Protein AF-A0A7C4HJ97-F1 (afdb_monomer)

Mean predicted aligned error: 3.22 Å

Foldseek 3Di:
DDDDLVRLLLLLLVVLLPVQDWDALVVSCVVVVPPPVCSVSSVVSQVVCCVVQQWPQDPVVNIIGGDPVNSVVRD

Structure (mmCIF, N/CA/C/O backbone):
data_AF-A0A7C4HJ97-F1
#
_entry.id   AF-A0A7C4HJ97-F1
#
loop_
_atom_site.group_PDB
_atom_site.id
_atom_site.type_symbol
_atom_site.label_atom_id
_atom_site.label_alt_id
_atom_site.label_comp_id
_atom_site.label_asym_id
_atom_site.label_entity_id
_atom_site.label_seq_id
_atom_site.pdbx_PDB_ins_code
_atom_site.Cartn_x
_atom_site.Cartn_y
_atom_site.Cartn_z
_atom_site.occupancy
_atom_site.B_iso_or_equiv
_atom_site.auth_seq_id
_atom_site.auth_comp_id
_atom_site.auth_asym_id
_atom_site.auth_atom_id
_atom_site.pdbx_PDB_model_num
ATOM 1 N N . MET A 1 1 ? 18.006 -9.591 -6.555 1.00 60.81 1 MET A N 1
ATOM 2 C CA . MET A 1 1 ? 16.855 -10.525 -6.613 1.00 60.81 1 MET A CA 1
ATOM 3 C C . MET A 1 1 ? 15.599 -9.726 -6.915 1.00 60.81 1 MET A C 1
ATOM 5 O O . MET A 1 1 ? 15.477 -8.634 -6.379 1.00 60.81 1 MET A O 1
ATOM 9 N N . LYS A 1 2 ? 14.693 -10.223 -7.767 1.00 72.31 2 LYS A N 1
ATOM 10 C CA . LYS A 1 2 ? 13.375 -9.590 -7.952 1.00 72.31 2 LYS A CA 1
ATOM 11 C C . LYS A 1 2 ? 12.522 -9.862 -6.707 1.00 72.31 2 LYS A C 1
ATOM 13 O O . LYS A 1 2 ? 12.456 -11.015 -6.285 1.00 72.31 2 LYS A O 1
ATOM 18 N N . ARG A 1 3 ? 11.908 -8.826 -6.125 1.00 80.56 3 ARG A N 1
ATOM 19 C CA . ARG A 1 3 ? 10.906 -8.997 -5.060 1.00 80.56 3 ARG A CA 1
ATOM 20 C C . ARG A 1 3 ? 9.672 -9.697 -5.635 1.00 80.56 3 ARG A C 1
ATOM 22 O O . ARG A 1 3 ? 9.300 -9.461 -6.783 1.00 80.56 3 ARG A O 1
ATOM 29 N N . THR A 1 4 ? 9.049 -10.558 -4.843 1.00 88.69 4 THR A N 1
ATOM 30 C CA . THR A 1 4 ? 7.753 -11.173 -5.166 1.00 88.69 4 THR A CA 1
ATOM 31 C C . THR A 1 4 ? 6.604 -10.233 -4.796 1.00 88.69 4 THR A C 1
ATOM 33 O O . THR A 1 4 ? 6.776 -9.338 -3.972 1.00 88.69 4 THR A O 1
ATOM 36 N N . ALA A 1 5 ? 5.411 -10.453 -5.356 1.00 88.19 5 ALA A N 1
ATOM 37 C CA . ALA A 1 5 ? 4.228 -9.656 -5.013 1.00 88.19 5 ALA A CA 1
ATOM 38 C C . ALA A 1 5 ? 3.883 -9.718 -3.512 1.00 88.19 5 ALA A C 1
ATOM 40 O O . ALA A 1 5 ? 3.497 -8.711 -2.931 1.00 88.19 5 ALA A O 1
ATOM 41 N N . ILE A 1 6 ? 4.089 -10.877 -2.874 1.00 91.69 6 ILE A N 1
ATOM 42 C CA . ILE A 1 6 ? 3.859 -11.066 -1.433 1.00 91.69 6 ILE A CA 1
ATOM 43 C C . ILE A 1 6 ? 4.819 -10.202 -0.609 1.00 91.69 6 ILE A C 1
ATOM 45 O O . ILE A 1 6 ? 4.389 -9.546 0.332 1.00 91.69 6 ILE A O 1
ATOM 49 N N . GLN A 1 7 ? 6.103 -10.162 -0.980 1.00 91.94 7 GLN A N 1
ATOM 50 C CA . GLN A 1 7 ? 7.087 -9.317 -0.296 1.00 91.94 7 GLN A CA 1
ATOM 51 C C . GLN A 1 7 ? 6.743 -7.835 -0.432 1.00 91.94 7 GLN A C 1
ATOM 53 O O . GLN A 1 7 ? 6.818 -7.103 0.544 1.00 91.94 7 GLN A O 1
ATOM 58 N N . VAL A 1 8 ? 6.321 -7.403 -1.621 1.00 93.44 8 VAL A N 1
ATOM 59 C CA . VAL A 1 8 ? 5.904 -6.012 -1.832 1.00 93.44 8 VAL A CA 1
ATOM 60 C C . VAL A 1 8 ? 4.661 -5.683 -0.999 1.00 93.44 8 VAL A C 1
ATOM 62 O O . VAL A 1 8 ? 4.625 -4.633 -0.373 1.00 93.44 8 VAL A O 1
ATOM 65 N N . ALA A 1 9 ? 3.672 -6.578 -0.928 1.00 95.06 9 ALA A N 1
ATOM 66 C CA . ALA A 1 9 ? 2.490 -6.379 -0.088 1.00 95.06 9 ALA A CA 1
ATOM 67 C C . ALA A 1 9 ? 2.842 -6.249 1.407 1.00 95.06 9 ALA A C 1
ATOM 69 O O . ALA A 1 9 ? 2.345 -5.34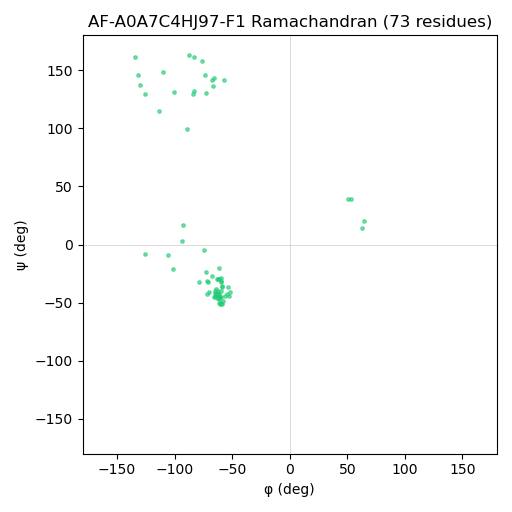2 2.070 1.00 95.06 9 ALA A O 1
ATOM 70 N N . ASP A 1 10 ? 3.720 -7.114 1.922 1.00 93.88 10 ASP A N 1
ATOM 71 C CA . ASP A 1 10 ? 4.207 -7.056 3.308 1.00 93.88 10 ASP A CA 1
ATOM 72 C C . ASP A 1 10 ? 4.945 -5.739 3.601 1.00 93.88 10 ASP A C 1
ATOM 74 O O . ASP A 1 10 ? 4.660 -5.070 4.595 1.00 93.88 10 ASP A O 1
ATOM 78 N N . GLU A 1 11 ? 5.845 -5.316 2.708 1.00 94.25 11 GLU A N 1
ATOM 79 C C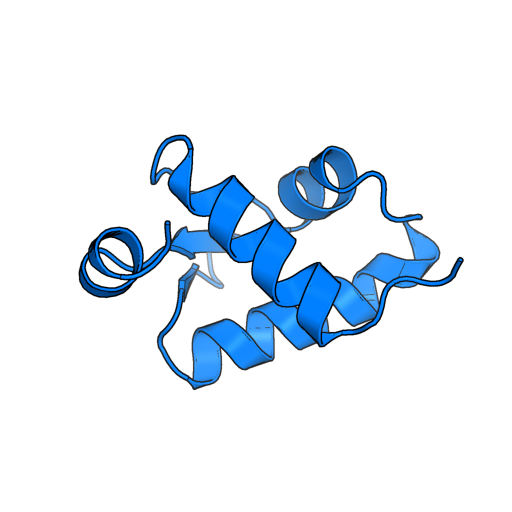A . GLU A 1 11 ? 6.575 -4.055 2.861 1.00 94.25 11 GLU A CA 1
ATOM 80 C C . GLU A 1 11 ? 5.631 -2.829 2.813 1.00 94.25 11 GLU A C 1
ATOM 82 O O . GLU A 1 11 ? 5.810 -1.899 3.601 1.00 94.25 11 GLU A O 1
ATOM 87 N N . ILE A 1 12 ? 4.594 -2.830 1.957 1.00 95.19 12 ILE A N 1
ATOM 88 C CA . ILE A 1 12 ? 3.565 -1.769 1.916 1.00 95.19 12 ILE A CA 1
ATOM 89 C C . ILE A 1 12 ? 2.851 -1.661 3.263 1.00 95.19 12 ILE A C 1
ATOM 91 O O . ILE A 1 12 ? 2.733 -0.570 3.817 1.00 95.19 12 ILE A O 1
ATOM 95 N N . LEU A 1 13 ? 2.368 -2.782 3.800 1.00 95.38 13 LEU A N 1
ATOM 96 C CA . LEU A 1 13 ? 1.614 -2.768 5.051 1.00 95.38 13 LEU A CA 1
ATOM 97 C C . LEU A 1 13 ? 2.483 -2.311 6.230 1.00 95.38 13 LEU A C 1
ATOM 99 O O . LEU A 1 13 ? 2.031 -1.520 7.057 1.00 95.38 13 LEU A O 1
ATOM 103 N N . LYS A 1 14 ? 3.747 -2.749 6.278 1.00 93.75 14 LYS A N 1
ATOM 104 C CA . LYS A 1 14 ? 4.717 -2.287 7.280 1.00 93.75 14 LYS A CA 1
ATOM 105 C C . LYS A 1 14 ? 4.978 -0.792 7.180 1.00 93.75 14 LYS A C 1
ATOM 107 O O . LYS A 1 14 ? 5.016 -0.134 8.213 1.00 93.75 14 LYS A O 1
ATOM 112 N N . PHE A 1 15 ? 5.116 -0.256 5.967 1.00 94.62 15 PHE A N 1
ATOM 113 C CA . PHE A 1 15 ? 5.287 1.179 5.747 1.00 94.62 15 PHE A CA 1
ATOM 114 C C . PHE A 1 15 ? 4.090 1.981 6.272 1.00 94.62 15 PHE A C 1
ATOM 116 O O . PHE A 1 15 ? 4.272 2.890 7.079 1.00 94.62 15 PHE A O 1
ATOM 123 N N . LEU A 1 16 ? 2.866 1.601 5.891 1.00 94.62 16 LEU A N 1
ATOM 124 C CA . LEU A 1 16 ? 1.647 2.295 6.324 1.00 94.62 16 LEU A CA 1
ATOM 125 C C . LEU A 1 16 ? 1.428 2.217 7.845 1.00 94.62 16 LEU A C 1
ATOM 127 O O . LEU A 1 16 ? 0.852 3.127 8.438 1.00 94.62 16 LEU A O 1
ATOM 131 N N . LYS A 1 17 ? 1.902 1.146 8.493 1.00 93.62 17 LYS A N 1
ATOM 132 C CA . LYS A 1 17 ? 1.841 0.978 9.952 1.00 93.62 17 LYS A CA 1
ATOM 133 C C . LYS A 1 17 ? 2.732 1.973 10.710 1.00 93.62 17 LYS A C 1
ATOM 135 O O . LYS A 1 17 ? 2.413 2.272 11.856 1.00 93.62 17 LYS A O 1
ATOM 140 N N . ILE A 1 18 ? 3.825 2.477 10.117 1.00 89.19 18 ILE A N 1
ATOM 141 C CA . ILE A 1 18 ? 4.828 3.302 10.829 1.00 89.19 18 ILE A CA 1
ATOM 142 C C . ILE A 1 18 ? 4.173 4.481 11.555 1.00 89.19 18 ILE A C 1
ATOM 144 O O . ILE A 1 18 ? 4.512 4.755 12.707 1.00 89.19 18 ILE A O 1
ATOM 148 N N . ASP A 1 19 ? 3.246 5.171 10.892 1.00 86.94 19 ASP A N 1
ATOM 149 C CA . ASP A 1 19 ? 2.535 6.319 11.454 1.00 86.94 19 ASP A CA 1
ATOM 150 C C . ASP A 1 19 ? 1.005 6.204 11.393 1.00 86.94 19 ASP A C 1
ATOM 152 O O . ASP A 1 19 ? 0.320 7.042 11.986 1.00 86.94 19 ASP A O 1
ATOM 156 N N . GLY A 1 20 ? 0.463 5.191 10.703 1.00 89.19 20 GLY A N 1
ATOM 157 C CA . GLY A 1 20 ? -0.976 5.001 10.518 1.00 89.19 20 GLY A CA 1
ATOM 158 C C . GLY A 1 20 ? -1.653 6.137 9.745 1.00 89.19 20 GLY A C 1
ATOM 159 O O . GLY A 1 20 ? -2.879 6.258 9.787 1.00 89.19 20 GLY A O 1
ATOM 160 N N . LYS A 1 21 ? -0.880 7.006 9.083 1.00 93.81 21 LYS A N 1
ATOM 161 C CA . LYS A 1 21 ? -1.399 8.165 8.352 1.00 93.81 21 LYS A CA 1
ATOM 162 C C . LYS A 1 21 ? -1.760 7.787 6.913 1.00 93.81 21 LYS A C 1
ATOM 164 O O . LYS A 1 21 ? -1.333 6.742 6.424 1.00 93.81 21 LYS A O 1
ATOM 169 N N . PRO A 1 22 ? -2.552 8.622 6.224 1.00 96.00 22 PRO A N 1
ATOM 170 C CA . PRO A 1 22 ? -2.764 8.473 4.791 1.00 96.00 22 PRO A CA 1
ATOM 171 C C . PRO A 1 22 ? -1.474 8.748 4.007 1.00 96.00 22 PRO A C 1
ATOM 173 O O . PRO A 1 22 ? -0.790 9.735 4.278 1.00 96.00 22 PRO A O 1
ATOM 176 N N . HIS A 1 23 ? -1.181 7.907 3.014 1.00 97.06 23 HIS A N 1
ATOM 177 C CA . HIS A 1 23 ? -0.042 8.031 2.097 1.00 97.06 23 HIS A CA 1
ATOM 178 C C . HIS A 1 23 ? -0.488 7.865 0.646 1.00 97.06 23 HIS A C 1
ATOM 180 O O . HIS A 1 23 ? -1.359 7.061 0.329 1.00 97.06 23 HIS A O 1
ATOM 186 N N . SER A 1 24 ? 0.146 8.575 -0.273 1.00 96.00 24 SER A N 1
ATOM 187 C CA . SER A 1 24 ? -0.040 8.399 -1.712 1.00 96.00 24 SER A CA 1
ATOM 188 C C . SER A 1 24 ? 0.687 7.156 -2.243 1.00 96.00 24 SER A C 1
ATOM 190 O O . SER A 1 24 ? 1.709 6.722 -1.704 1.00 96.00 24 SER A O 1
ATOM 192 N N . ILE A 1 25 ? 0.242 6.632 -3.393 1.00 93.75 25 ILE A N 1
ATOM 193 C CA . ILE A 1 25 ? 0.955 5.559 -4.122 1.00 93.75 25 ILE A CA 1
ATOM 194 C C . ILE A 1 25 ? 2.417 5.956 -4.387 1.00 93.75 25 ILE A C 1
ATOM 196 O O . ILE A 1 25 ? 3.325 5.130 -4.310 1.00 93.75 25 ILE A O 1
ATOM 200 N N . ARG A 1 26 ? 2.668 7.238 -4.677 1.00 92.75 26 ARG A N 1
ATOM 201 C CA . ARG A 1 26 ? 4.012 7.750 -4.960 1.00 92.75 26 ARG A CA 1
ATOM 202 C C . ARG A 1 26 ? 4.933 7.654 -3.7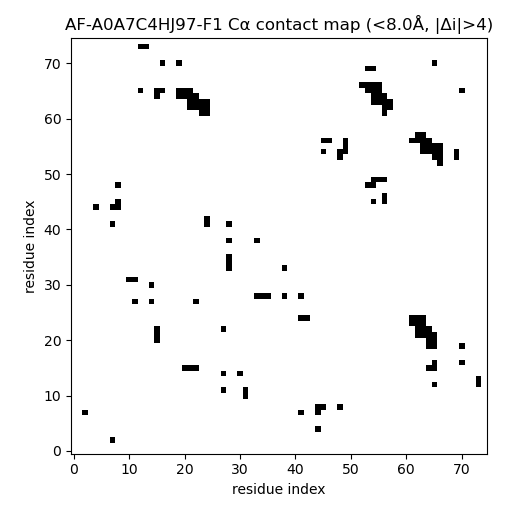45 1.00 92.75 26 ARG A C 1
ATOM 204 O O . ARG A 1 26 ? 6.094 7.286 -3.905 1.00 92.75 26 ARG A O 1
ATOM 211 N N . GLU A 1 27 ? 4.437 7.974 -2.554 1.00 94.44 27 GLU A N 1
ATOM 212 C CA . GLU A 1 27 ? 5.205 7.836 -1.310 1.00 94.44 27 GLU A CA 1
ATOM 213 C C . GLU A 1 27 ? 5.550 6.375 -1.037 1.00 94.44 27 GLU A C 1
ATOM 215 O O . GLU A 1 27 ? 6.705 6.074 -0.744 1.00 94.44 27 GLU A O 1
ATOM 220 N N . VAL A 1 28 ? 4.595 5.468 -1.256 1.00 9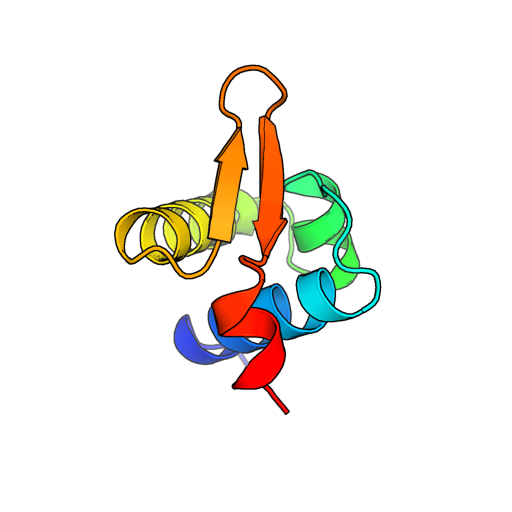4.00 28 VAL A N 1
ATOM 221 C CA . VAL A 1 28 ? 4.806 4.019 -1.149 1.00 94.00 28 VAL A CA 1
ATOM 222 C C . VAL A 1 28 ? 5.905 3.544 -2.112 1.00 94.00 28 VAL A C 1
ATOM 224 O O . VAL A 1 28 ? 6.867 2.903 -1.690 1.00 94.00 28 VAL A O 1
ATOM 227 N N . VAL A 1 29 ? 5.818 3.896 -3.400 1.00 93.56 29 VAL A N 1
ATOM 228 C CA . VAL A 1 29 ? 6.819 3.522 -4.422 1.00 93.56 29 VAL A CA 1
ATOM 229 C C . VAL A 1 29 ? 8.209 4.059 -4.069 1.00 93.56 29 VAL A C 1
ATOM 231 O O . VAL A 1 29 ? 9.194 3.318 -4.143 1.00 93.56 29 VAL A O 1
ATOM 234 N N . ASN A 1 30 ? 8.284 5.325 -3.648 1.00 92.94 30 ASN A N 1
ATOM 235 C CA . ASN A 1 30 ? 9.533 5.964 -3.242 1.00 92.94 30 ASN A CA 1
ATOM 236 C C . ASN A 1 30 ? 10.141 5.277 -2.013 1.00 92.94 30 ASN A C 1
ATOM 238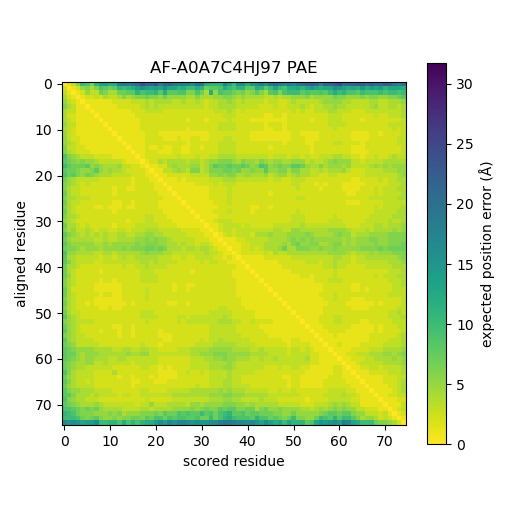 O O . ASN A 1 30 ? 11.335 4.981 -2.011 1.00 92.94 30 ASN A O 1
ATOM 242 N N . HIS A 1 31 ? 9.332 4.993 -0.988 1.00 92.31 31 HIS A N 1
ATOM 243 C CA . HIS A 1 31 ? 9.788 4.345 0.240 1.00 92.31 31 HIS A CA 1
ATOM 244 C C . HIS A 1 31 ? 10.361 2.950 -0.035 1.00 92.31 31 HIS A C 1
ATOM 246 O O . HIS A 1 31 ? 11.447 2.607 0.427 1.00 92.31 31 HIS A O 1
ATOM 252 N N . LEU A 1 32 ? 9.675 2.168 -0.869 1.00 91.38 32 LEU A N 1
ATOM 253 C CA . LEU A 1 32 ? 10.079 0.808 -1.231 1.00 91.38 32 LEU A CA 1
ATOM 254 C C . LEU A 1 32 ? 11.261 0.770 -2.215 1.00 91.38 32 LEU A C 1
ATOM 256 O O . LEU A 1 32 ? 11.763 -0.313 -2.543 1.00 91.38 32 LEU A O 1
ATOM 260 N N . SER A 1 33 ? 11.711 1.934 -2.704 1.00 92.06 33 SER A N 1
ATOM 261 C CA . SER A 1 33 ? 12.716 2.061 -3.768 1.00 92.06 33 SER A CA 1
ATOM 262 C C . SER A 1 33 ? 12.362 1.209 -4.993 1.00 92.06 33 SER A C 1
ATOM 264 O O . SER A 1 33 ? 13.217 0.544 -5.583 1.00 92.06 33 SER A O 1
ATOM 266 N N . ILE A 1 34 ? 11.071 1.160 -5.331 1.00 86.81 34 ILE A N 1
ATOM 267 C CA . ILE A 1 34 ? 10.579 0.430 -6.498 1.00 86.81 34 ILE A CA 1
ATOM 268 C C . ILE A 1 34 ? 10.748 1.338 -7.725 1.00 86.81 34 ILE A C 1
ATOM 270 O O . ILE A 1 34 ? 10.364 2.506 -7.667 1.00 86.81 34 ILE A O 1
ATOM 274 N N . PRO A 1 35 ? 11.314 0.838 -8.839 1.00 86.19 35 PRO A N 1
ATOM 275 C CA . PRO A 1 35 ? 11.419 1.620 -10.065 1.00 86.19 35 PRO A CA 1
ATOM 276 C C . PRO A 1 35 ? 10.046 2.105 -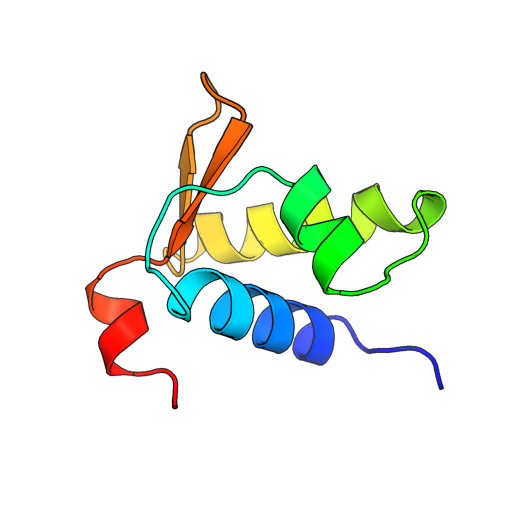10.543 1.00 86.19 35 PRO A C 1
ATOM 278 O O . PRO A 1 35 ? 9.064 1.363 -10.471 1.00 86.19 35 PRO A O 1
ATOM 281 N N . VAL A 1 36 ? 9.969 3.335 -11.056 1.00 82.88 36 VAL A N 1
ATOM 282 C CA . VAL A 1 36 ? 8.695 3.976 -11.430 1.00 82.88 36 VAL A CA 1
ATOM 283 C C . VAL A 1 36 ? 7.948 3.167 -12.495 1.00 82.88 36 VAL A C 1
ATOM 285 O O . VAL A 1 36 ? 6.723 3.085 -12.456 1.00 82.88 36 VAL A O 1
ATOM 288 N N . GLU A 1 37 ? 8.651 2.484 -13.396 1.00 85.69 37 GLU A N 1
ATOM 289 C CA . GLU A 1 37 ? 8.060 1.583 -14.392 1.00 85.69 37 GLU A CA 1
ATOM 290 C C . GLU A 1 37 ? 7.302 0.393 -13.777 1.00 85.69 37 GLU A C 1
ATOM 292 O O . GLU A 1 37 ? 6.449 -0.206 -14.428 1.00 85.69 37 GLU A O 1
ATOM 297 N N . SER A 1 38 ? 7.582 0.062 -12.515 1.00 87.31 38 SER A N 1
ATOM 298 C CA . SER A 1 38 ? 6.897 -0.986 -11.753 1.00 87.31 38 SER A CA 1
ATOM 299 C C . SER A 1 38 ? 5.732 -0.447 -10.911 1.00 87.31 38 SER A C 1
ATOM 301 O O . SER A 1 38 ? 5.078 -1.228 -10.220 1.00 87.31 38 SER A O 1
ATOM 303 N N . 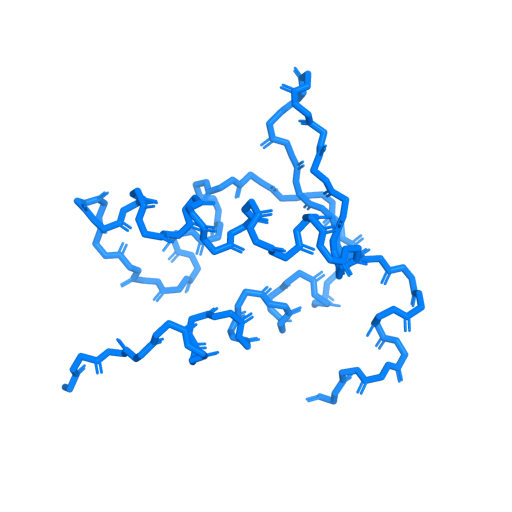THR A 1 39 ? 5.416 0.852 -10.996 1.00 89.44 39 THR A N 1
ATOM 304 C CA . THR A 1 39 ? 4.250 1.463 -10.325 1.00 89.44 39 THR A CA 1
ATOM 305 C C . THR A 1 39 ? 2.934 0.721 -10.604 1.00 89.44 39 THR A C 1
ATOM 307 O O . THR A 1 39 ? 2.198 0.505 -9.644 1.00 89.44 39 THR A O 1
ATOM 310 N N . PRO A 1 40 ? 2.633 0.233 -11.829 1.00 91.56 40 PRO A N 1
ATOM 311 C CA . PRO A 1 40 ? 1.403 -0.530 -12.076 1.00 91.56 40 PRO A CA 1
ATOM 312 C C . PRO A 1 40 ? 1.283 -1.809 -11.235 1.00 91.56 40 PRO A C 1
ATOM 314 O O . PRO A 1 40 ? 0.183 -2.240 -10.904 1.00 91.56 40 PRO A O 1
ATOM 317 N N . VAL A 1 41 ? 2.412 -2.422 -10.864 1.00 89.88 41 VAL A N 1
ATOM 318 C CA . VAL A 1 41 ? 2.428 -3.601 -9.985 1.00 89.88 41 VAL A CA 1
ATOM 319 C C . VAL A 1 41 ? 2.073 -3.202 -8.555 1.00 89.88 41 VAL A C 1
ATOM 321 O O . VAL A 1 41 ? 1.303 -3.896 -7.898 1.00 89.88 41 VAL A O 1
ATOM 324 N N . VAL A 1 42 ? 2.620 -2.081 -8.079 1.00 92.75 42 VAL A N 1
ATOM 325 C CA . VAL A 1 42 ? 2.331 -1.540 -6.743 1.00 92.75 42 VAL A CA 1
ATOM 326 C C . VAL A 1 42 ? 0.864 -1.133 -6.641 1.00 92.75 42 VAL A C 1
ATOM 328 O O . VAL A 1 42 ? 0.202 -1.512 -5.680 1.00 92.75 42 VAL A O 1
ATOM 331 N N . ASP A 1 43 ? 0.340 -0.458 -7.664 1.00 93.94 43 ASP A N 1
ATOM 332 C CA . ASP A 1 43 ? -1.077 -0.112 -7.766 1.00 93.94 43 ASP A CA 1
ATOM 333 C C . ASP A 1 43 ? -1.967 -1.364 -7.717 1.00 93.94 43 ASP A C 1
ATOM 335 O O . ASP A 1 43 ? -2.851 -1.460 -6.870 1.00 93.94 43 ASP A O 1
ATOM 339 N N . ALA A 1 44 ? -1.664 -2.400 -8.508 1.00 94.56 44 ALA A N 1
ATOM 340 C CA . ALA A 1 44 ? -2.414 -3.657 -8.471 1.00 94.56 44 ALA A CA 1
ATOM 341 C C . ALA A 1 44 ? -2.398 -4.335 -7.084 1.00 94.56 44 ALA A C 1
ATOM 343 O O . ALA A 1 44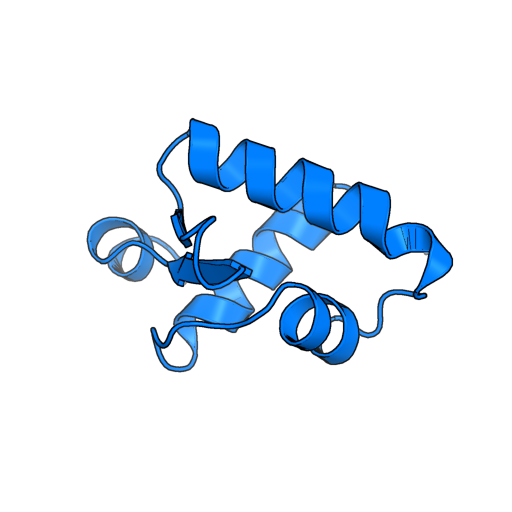 ? -3.403 -4.914 -6.663 1.00 94.56 44 ALA A O 1
ATOM 344 N N . ILE A 1 45 ? -1.279 -4.259 -6.355 1.00 96.19 45 ILE A N 1
ATOM 345 C CA . ILE A 1 45 ? -1.174 -4.784 -4.986 1.00 96.19 45 ILE A CA 1
ATOM 346 C C . ILE A 1 45 ? -2.003 -3.943 -4.012 1.00 96.19 45 ILE A C 1
ATOM 348 O O . ILE A 1 45 ? -2.693 -4.506 -3.166 1.00 96.19 45 ILE A O 1
ATOM 352 N N . ILE A 1 46 ? -1.994 -2.618 -4.140 1.00 95.94 46 ILE A N 1
ATOM 353 C CA . ILE A 1 46 ? -2.823 -1.719 -3.327 1.00 95.94 46 ILE A CA 1
ATOM 354 C C . ILE A 1 46 ? -4.306 -2.011 -3.568 1.00 95.94 46 ILE A C 1
ATOM 356 O O . ILE A 1 46 ? -5.050 -2.220 -2.614 1.00 95.94 46 ILE A O 1
ATOM 360 N N . GLN A 1 47 ? -4.728 -2.145 -4.825 1.00 95.88 47 GLN A N 1
ATOM 361 C CA . GLN A 1 47 ? -6.102 -2.523 -5.159 1.00 95.88 47 GLN A CA 1
ATOM 362 C C . GLN A 1 47 ? -6.478 -3.890 -4.569 1.00 95.88 47 GLN A C 1
ATOM 364 O O . GLN A 1 47 ? -7.574 -4.066 -4.034 1.00 95.88 47 GLN A O 1
ATOM 369 N N . PHE A 1 48 ? -5.560 -4.862 -4.600 1.00 97.06 48 PHE A N 1
ATOM 370 C CA . PHE A 1 48 ? -5.754 -6.155 -3.944 1.00 97.06 48 PHE A CA 1
ATOM 371 C C . PHE A 1 48 ? -5.934 -6.005 -2.424 1.00 97.06 48 PHE A C 1
ATOM 373 O O . PHE A 1 48 ? -6.901 -6.525 -1.868 1.00 97.06 48 PHE A O 1
ATOM 380 N N . LEU A 1 49 ? -5.048 -5.271 -1.748 1.00 96.81 49 LEU A N 1
ATOM 381 C CA . LEU A 1 49 ? -5.116 -5.052 -0.301 1.00 96.81 49 LEU A CA 1
ATOM 382 C C . LEU A 1 49 ? -6.401 -4.310 0.100 1.00 96.81 49 LEU A C 1
ATOM 384 O O . LEU A 1 49 ? -7.037 -4.680 1.088 1.00 96.81 49 LEU A O 1
ATOM 388 N N . ALA A 1 50 ? -6.824 -3.316 -0.684 1.00 96.88 50 ALA A N 1
ATOM 389 C CA . ALA A 1 50 ? -8.064 -2.576 -0.466 1.00 96.88 50 ALA A CA 1
ATOM 390 C C . ALA A 1 50 ? -9.297 -3.474 -0.647 1.00 96.88 50 ALA A C 1
ATOM 392 O O . ALA A 1 50 ? -10.190 -3.494 0.205 1.00 96.88 50 ALA A O 1
ATOM 393 N N . LYS A 1 51 ? -9.321 -4.295 -1.707 1.00 97.00 51 LYS A N 1
ATOM 394 C CA . LYS A 1 51 ? -10.400 -5.259 -1.971 1.00 97.00 51 LYS A CA 1
ATOM 395 C C . LYS A 1 51 ? -10.634 -6.198 -0.787 1.00 97.00 51 LYS A C 1
ATOM 397 O O . LYS A 1 51 ? -11.783 -6.447 -0.432 1.00 97.00 51 LYS A O 1
ATOM 402 N N . TYR A 1 52 ? -9.564 -6.687 -0.163 1.00 96.00 52 TYR A N 1
ATOM 403 C CA . TYR A 1 52 ? -9.638 -7.577 1.001 1.00 96.00 52 TYR A CA 1
ATOM 404 C C . TYR A 1 52 ? -9.593 -6.844 2.347 1.00 96.00 52 TYR A C 1
ATOM 406 O O . TYR A 1 52 ? -9.390 -7.474 3.378 1.00 96.00 52 TYR A O 1
ATOM 414 N N . GLN A 1 53 ? -9.841 -5.531 2.349 1.00 95.31 53 GLN A N 1
ATOM 415 C CA . GLN A 1 53 ? -10.012 -4.714 3.551 1.00 95.31 53 GLN A CA 1
ATOM 416 C C . GLN A 1 53 ? -8.765 -4.608 4.447 1.00 95.31 53 GLN A C 1
ATOM 418 O O . GLN A 1 53 ? -8.898 -4.215 5.599 1.00 95.31 53 GLN A O 1
ATOM 423 N N . PHE A 1 54 ? -7.560 -4.872 3.929 1.00 96.31 54 PHE A N 1
ATOM 424 C CA . PHE A 1 54 ? -6.315 -4.646 4.677 1.00 96.31 54 PHE A CA 1
ATOM 425 C C . PHE A 1 54 ? -5.999 -3.150 4.847 1.00 96.31 54 PHE A C 1
ATOM 427 O O . PHE A 1 54 ? -5.411 -2.711 5.835 1.00 96.31 54 PHE A O 1
ATOM 434 N N . ILE A 1 55 ? -6.400 -2.363 3.852 1.00 97.19 55 ILE A N 1
ATOM 435 C CA . ILE A 1 55 ? -6.207 -0.916 3.781 1.00 97.19 55 ILE A CA 1
ATOM 436 C C . ILE A 1 55 ? -7.515 -0.249 3.346 1.00 97.19 55 ILE A C 1
ATOM 438 O O . ILE A 1 55 ? -8.406 -0.888 2.781 1.00 97.19 55 ILE A O 1
ATOM 442 N N . HIS A 1 56 ? -7.620 1.047 3.598 1.00 97.19 56 HIS A N 1
ATOM 443 C CA . HIS A 1 56 ? -8.587 1.933 2.976 1.00 97.19 56 HIS A CA 1
ATOM 444 C C . HIS A 1 56 ? -7.893 2.710 1.855 1.00 97.19 56 HIS A C 1
ATOM 446 O O . HIS A 1 56 ? -6.820 3.267 2.077 1.00 97.19 56 HIS A O 1
ATOM 452 N N . TYR A 1 57 ? -8.502 2.737 0.671 1.00 96.44 57 TYR A N 1
ATOM 453 C CA . TYR A 1 57 ? -8.059 3.559 -0.451 1.00 96.44 57 TYR A CA 1
ATOM 454 C C . TYR A 1 57 ? -9.118 4.630 -0.726 1.00 96.44 57 TYR A C 1
ATOM 456 O O . TYR A 1 57 ? -10.252 4.301 -1.074 1.00 96.44 57 TYR A O 1
ATOM 464 N N . ASP A 1 58 ? -8.758 5.895 -0.523 1.00 95.50 58 ASP A N 1
ATOM 465 C CA . ASP A 1 58 ? -9.586 7.055 -0.844 1.00 95.50 58 ASP A CA 1
ATOM 466 C C . ASP A 1 58 ? -9.301 7.471 -2.290 1.00 95.50 58 ASP A C 1
ATOM 468 O O . ASP A 1 58 ? -8.312 8.150 -2.573 1.00 95.50 58 ASP A O 1
ATOM 472 N N . GLU A 1 59 ? -10.172 7.063 -3.214 1.00 90.88 59 GLU A N 1
ATOM 473 C CA . GLU A 1 59 ? -10.049 7.388 -4.640 1.00 90.88 59 GLU A CA 1
ATOM 474 C C . GLU A 1 59 ? -10.102 8.898 -4.915 1.00 90.88 59 GLU A C 1
ATOM 476 O O . GLU A 1 59 ? -9.480 9.371 -5.865 1.00 90.88 59 GLU A O 1
ATOM 481 N N . SER A 1 60 ? -10.809 9.675 -4.084 1.00 93.62 60 SER A N 1
ATOM 482 C CA . SER A 1 60 ? -10.968 11.120 -4.293 1.00 93.62 60 SER A CA 1
ATOM 483 C C . SER A 1 60 ? -9.680 11.890 -4.009 1.00 93.62 60 SER A C 1
ATOM 485 O O . SER A 1 60 ? -9.398 12.902 -4.654 1.00 93.62 60 SER A O 1
ATOM 487 N N . ARG A 1 61 ? -8.880 11.386 -3.065 1.00 93.50 61 ARG A N 1
ATOM 488 C CA . ARG A 1 61 ? -7.599 11.975 -2.653 1.00 93.50 61 ARG A CA 1
ATOM 489 C C . ARG A 1 61 ? -6.389 11.196 -3.163 1.00 93.50 61 ARG A C 1
ATOM 491 O O . ARG A 1 61 ? -5.270 11.688 -3.065 1.00 93.50 61 ARG A O 1
ATOM 498 N N . MET A 1 62 ? -6.614 10.013 -3.734 1.00 92.25 62 MET A N 1
ATOM 499 C CA . MET A 1 62 ? -5.591 9.024 -4.086 1.00 92.25 62 MET A CA 1
ATOM 500 C C . MET A 1 62 ? -4.678 8.670 -2.901 1.00 92.25 62 MET A C 1
ATOM 502 O O . MET A 1 62 ? -3.464 8.509 -3.057 1.00 92.25 62 MET A O 1
ATOM 506 N N . GLU A 1 63 ? -5.270 8.562 -1.715 1.00 96.50 63 GLU A N 1
ATOM 507 C CA . GLU A 1 63 ? -4.570 8.286 -0.460 1.00 96.50 63 GLU A CA 1
ATOM 508 C C . GLU A 1 63 ? -4.903 6.884 0.055 1.00 96.50 63 GLU A C 1
ATOM 510 O O . GLU A 1 63 ? -5.994 6.353 -0.153 1.00 96.50 63 GLU A O 1
ATOM 515 N N . ILE A 1 64 ? -3.941 6.275 0.735 1.00 97.00 64 ILE A N 1
ATOM 516 C CA . ILE A 1 64 ? -3.994 4.915 1.250 1.00 97.00 64 ILE A CA 1
ATOM 517 C C . ILE A 1 64 ? -3.693 4.955 2.738 1.00 97.00 64 ILE A C 1
ATOM 519 O O . ILE A 1 64 ? -2.663 5.485 3.147 1.00 97.00 64 ILE A O 1
ATOM 523 N N . THR A 1 65 ? -4.541 4.321 3.535 1.00 97.12 65 THR A N 1
ATOM 524 C CA . THR A 1 65 ? -4.355 4.217 4.984 1.00 97.12 65 THR A CA 1
ATOM 525 C C . THR A 1 65 ? -4.515 2.767 5.405 1.00 97.12 65 THR A C 1
ATOM 527 O O . THR A 1 65 ? -5.425 2.079 4.943 1.00 97.12 65 THR A O 1
ATOM 530 N N . ILE A 1 66 ? -3.657 2.276 6.294 1.00 96.56 66 ILE A N 1
ATOM 531 C CA . ILE A 1 66 ? -3.845 0.947 6.883 1.00 96.56 66 ILE A CA 1
ATOM 532 C C . ILE A 1 66 ? -5.081 0.930 7.785 1.00 96.56 66 ILE A C 1
ATOM 534 O O . ILE A 1 66 ? -5.369 1.909 8.477 1.00 96.56 66 ILE A O 1
ATOM 538 N N . L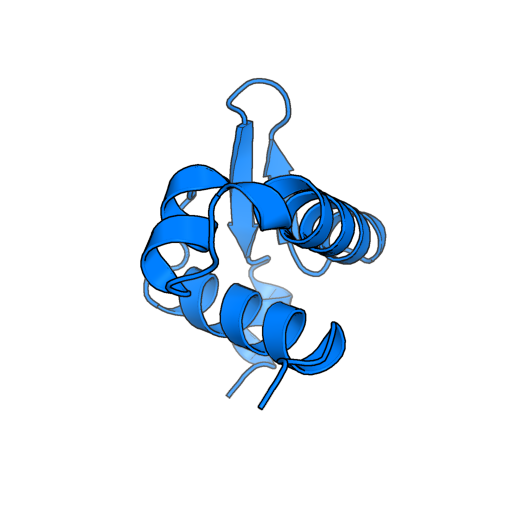YS A 1 67 ? -5.845 -0.166 7.771 1.00 94.69 67 LYS A N 1
ATOM 539 C CA . LYS A 1 67 ? -6.999 -0.254 8.663 1.00 94.69 67 LYS A CA 1
ATOM 540 C C . LYS A 1 67 ? -6.578 -0.475 10.125 1.00 94.69 67 LYS A C 1
ATOM 542 O O . LYS A 1 67 ? -5.600 -1.185 10.364 1.00 94.69 67 LYS A O 1
ATOM 547 N N . PRO A 1 68 ? -7.317 0.080 11.108 1.00 91.88 68 PRO A N 1
ATOM 548 C CA . PRO A 1 68 ? -6.971 -0.054 12.523 1.00 91.88 68 PRO A CA 1
ATOM 549 C C . PRO A 1 68 ? -6.845 -1.493 13.031 1.00 91.88 68 PRO A C 1
ATOM 551 O O . PRO A 1 68 ? -5.865 -1.815 13.689 1.00 91.88 68 PRO A O 1
ATOM 554 N N . ASP A 1 69 ? -7.781 -2.366 12.668 1.00 91.62 69 ASP A N 1
ATOM 555 C CA . ASP A 1 69 ? -7.774 -3.794 13.014 1.00 91.62 69 ASP A CA 1
ATOM 556 C C . ASP A 1 69 ? -6.569 -4.541 12.421 1.00 91.62 69 ASP A C 1
ATOM 558 O O . ASP A 1 69 ? -6.051 -5.488 13.009 1.00 91.62 69 ASP A O 1
ATOM 562 N N . ILE A 1 70 ? -6.075 -4.082 11.273 1.00 93.88 70 ILE A N 1
ATOM 563 C CA . ILE A 1 70 ? -4.914 -4.664 10.600 1.00 93.88 70 ILE A CA 1
ATOM 564 C C . ILE A 1 70 ? -3.602 -4.213 11.255 1.00 93.88 70 ILE A C 1
ATOM 566 O O . ILE A 1 70 ? -2.647 -4.986 11.326 1.00 93.88 70 ILE A O 1
ATOM 570 N N . MET A 1 71 ? -3.544 -2.991 11.791 1.00 88.25 71 MET A N 1
ATOM 571 C CA . MET A 1 71 ? -2.369 -2.524 12.539 1.00 88.25 71 MET A CA 1
ATOM 572 C C . MET A 1 71 ? -2.071 -3.390 13.769 1.00 88.25 71 MET A C 1
ATOM 574 O O . MET A 1 71 ? -0.903 -3.549 14.119 1.00 88.25 71 MET A O 1
ATOM 578 N N . GLU A 1 72 ? -3.102 -3.960 14.398 1.00 86.94 72 GLU A N 1
ATOM 579 C CA . GLU A 1 72 ? -2.970 -4.801 15.594 1.00 86.94 72 GLU A CA 1
ATOM 580 C C . GLU A 1 72 ? -2.382 -6.194 15.302 1.00 86.94 72 GLU A C 1
ATOM 582 O O . GLU A 1 72 ? -1.811 -6.814 16.198 1.00 86.94 72 GLU A O 1
ATOM 587 N N . ILE A 1 73 ? -2.496 -6.691 14.063 1.00 86.00 73 ILE A N 1
ATOM 588 C CA . ILE A 1 73 ? -2.078 -8.058 13.687 1.00 86.00 73 ILE A CA 1
ATOM 589 C C . ILE A 1 73 ? -0.730 -8.121 12.964 1.00 86.00 73 ILE A C 1
ATOM 591 O O . ILE A 1 73 ? -0.102 -9.180 12.915 1.00 86.00 73 ILE A O 1
ATOM 595 N N . ILE A 1 74 ? -0.280 -7.015 12.374 1.00 80.88 74 ILE A N 1
ATOM 596 C CA . ILE A 1 74 ? 1.014 -6.946 11.691 1.00 80.88 74 ILE A CA 1
ATOM 597 C C . ILE A 1 74 ? 2.082 -6.665 12.740 1.00 80.88 74 ILE A C 1
ATOM 599 O O . ILE A 1 74 ? 1.929 -5.716 13.501 1.00 80.88 74 ILE A O 1
ATOM 603 N N . ASN A 1 75 ? 3.168 -7.445 12.772 1.00 62.81 75 ASN A N 1
ATOM 604 C CA . ASN A 1 75 ? 4.337 -7.212 13.632 1.00 62.81 75 ASN A CA 1
ATOM 605 C C . ASN A 1 75 ? 5.444 -6.493 12.864 1.00 62.81 75 ASN A C 1
ATOM 607 O O . ASN A 1 75 ? 6.022 -7.106 11.936 1.00 62.81 75 ASN A O 1
#

Sequence (75 aa):
MKRTAIQVADEILKFLKIDGKPHSIREVVNHLSIPVESTPVVDAIIQFLAKYQFIHYDESRMEITIKPDIMEIIN

Solvent-accessible surface area (backbone atoms only — not comparable to full-atom values): 4436 Å² total; per-residue (Å²): 133,86,81,50,72,66,57,52,49,52,52,50,54,54,57,31,52,75,77,54,47,74,40,40,67,66,56,54,36,60,74,70,67,50,60,75,91,50,43,68,59,53,51,54,48,49,54,50,37,34,73,73,60,48,28,47,68,42,78,93,76,53,30,36,27,49,30,74,79,48,54,77,73,61,131

Radius of gyration: 11.4 Å; Cα contacts (8 Å, |Δi|>4): 77; chains: 1; bounding box: 28×23×30 Å

Nearest PDB structures (foldseek):
  5f8e-assembly2_C  TM=7.617E-01  e=1.735E-02  Mycobacterium tuberculosis H37Rv
  6cig-assembly1_A  TM=8.054E-01  e=3.552E-02  Medicago sativa
  4evi-assembly1_A  TM=8.205E-01  e=1.007E-01  Linum nodiflorum
  7t8l-assembly1_B  TM=5.936E-01  e=2.063E-01  Acinetobacter sp. NEB 394
  4d10-assembly1_K  TM=6.886E-01  e=5.136E-01  Homo sapiens

Secondary structure (DSSP, 8-state):
-PPPHHHHHHHHHHHHHTT---EEHHHHHHHTT--GGGHHHHHHHHHHHHHTTSEEEETTTTEEEE-HHHHTT--

pLDDT: mean 91.58, std 6.68, range [60.81, 97.19]